Protein AF-A0A6V7JNF6-F1 (afdb_monomer)

Foldseek 3Di:
DWDWDFAQCRKIWIWDQDPDDDPPSDIHTPDIGNPLDNGGFQDWDADVVQQWIWTQTQQWIWIFRNPDPNRDTPDTDPVRRQWDDKDKDWDWDQDPVRDTDIKIKMWTDHPPDIDIWTQDPVRRDTD

Sequence (127 aa):
DNLLIGTREGHLLIYNVPEKSNEYGKLELLRYSKNFSKKRIVQVDVVPALSLLILLTDDIICVHDLNSVNIQQINQLPKTKGATLFALDVQQAESLTGGKNTVVRLCVAVKRKLQLYYWKAKNNQFM

Mean predicted aligned error: 5.01 Å

Nearest PDB structures (foldseek):
  7zty-assembly1_A  TM=8.465E-01  e=2.987E-08  Thermochaetoides thermophila
  4yhc-assembly1_A  TM=5.396E-01  e=4.861E-03  Schizosaccharomyces pombe 972h-
  4yhc-assembly2_B  TM=5.043E-01  e=2.052E-02  Schizosaccharomyces pombe 972h-
  7mq9-assembly1_NW  TM=6.597E-01  e=6.571E-01  Homo sapiens
  1xks-assembly1_A  TM=3.674E-01  e=5.962E-02  Homo sapiens

Secondary structure (DSSP, 8-state):
-EEEEE-TTS-EEEEE--SS--TT---EEEEEETTS-SS-EEEEEEEGGGTEEEEEETTEEEEEETTSTT--EEEEEGGGTTEEEEEEEEEEEE-TTS-EEEEEEEEEEETTEEEEEEEEGGGTEE-

InterPro domains:
  IPR001180 Citron homology (CNH) domain [PF00780] (2-126)
  IPR001180 Citron homology (CNH) domain [PS50219] (1-127)
  IPR032914 Vam6/VPS39/TRAP1 family [PTHR12894] (1-126)

Organism: NCBI:txid1563983

pLDDT: mean 91.48, std 8.22, range [59.66, 98.62]

Radius of gyration: 15.97 Å; Cα contacts (8 Å, |Δi|>4): 271; chains: 1; bounding box: 35×46×41 Å

Solvent-accessible surface area (backbone atoms only — not comparable to full-atom values): 7312 Å² total; per-residue (Å²): 95,74,49,76,45,63,31,70,76,9,27,39,38,33,26,41,43,65,94,68,68,56,104,73,61,74,66,44,81,74,44,77,36,68,82,64,32,97,40,38,35,78,47,76,51,73,41,74,96,74,36,34,35,41,34,33,38,81,32,22,44,37,34,22,34,61,83,42,96,78,47,47,75,73,42,67,45,76,91,37,60,55,29,83,50,71,49,78,48,78,43,83,42,75,41,100,85,73,46,82,41,81,47,41,35,38,40,34,39,33,84,92,46,78,46,76,31,38,60,38,78,96,71,68,41,75,87

Structure (mmCIF, N/CA/C/O backbone):
data_AF-A0A6V7JNF6-F1
#
_entry.id   AF-A0A6V7JNF6-F1
#
loop_
_atom_site.group_PDB
_atom_site.id
_atom_site.type_symbol
_atom_site.label_atom_id
_atom_site.label_alt_id
_atom_site.label_comp_id
_atom_site.label_asym_id
_atom_site.label_entity_id
_atom_site.label_seq_id
_atom_site.pdbx_PDB_ins_code
_atom_site.Cartn_x
_atom_site.Cartn_y
_atom_site.Cartn_z
_atom_site.occupancy
_atom_site.B_iso_or_equiv
_atom_site.auth_seq_id
_atom_site.auth_comp_id
_atom_site.auth_asym_id
_atom_site.auth_atom_id
_atom_site.pdbx_PDB_model_num
ATOM 1 N N . ASP A 1 1 ? 5.580 -2.848 -17.913 1.00 85.06 1 ASP A N 1
ATOM 2 C CA . ASP A 1 1 ? 4.831 -2.697 -16.644 1.00 85.06 1 ASP A CA 1
ATOM 3 C C . ASP A 1 1 ? 5.349 -3.645 -15.583 1.00 85.06 1 ASP A C 1
ATOM 5 O O . ASP A 1 1 ? 6.016 -4.610 -15.926 1.00 85.06 1 ASP A O 1
ATOM 9 N N . ASN A 1 2 ? 5.037 -3.398 -14.309 1.00 90.69 2 ASN A N 1
ATOM 10 C CA . ASN A 1 2 ? 5.372 -4.318 -13.221 1.00 90.69 2 ASN A CA 1
ATOM 11 C C . ASN A 1 2 ? 4.100 -4.888 -12.589 1.00 90.69 2 ASN A C 1
ATOM 13 O O . ASN A 1 2 ? 3.174 -4.146 -12.272 1.00 90.69 2 ASN A O 1
ATOM 17 N N . LEU A 1 3 ? 4.088 -6.197 -12.348 1.00 91.69 3 LEU A N 1
ATOM 18 C CA . LEU A 1 3 ? 3.045 -6.895 -11.605 1.00 91.69 3 LEU A CA 1
ATOM 19 C C . LEU A 1 3 ? 3.511 -7.11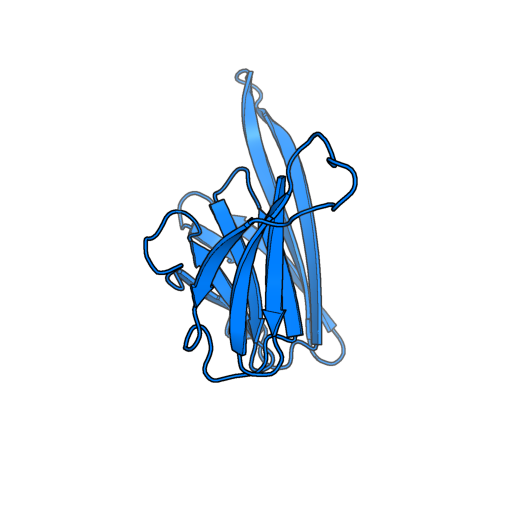1 -10.165 1.00 91.69 3 LEU A C 1
ATOM 21 O O . LEU A 1 3 ? 4.491 -7.817 -9.925 1.00 91.69 3 LEU A O 1
ATOM 25 N N . LEU A 1 4 ? 2.795 -6.524 -9.207 1.00 94.69 4 LEU A N 1
ATOM 26 C CA . LEU A 1 4 ? 3.045 -6.711 -7.781 1.00 94.69 4 LEU A CA 1
ATOM 27 C C . LEU A 1 4 ? 2.043 -7.708 -7.201 1.00 94.69 4 LEU A C 1
ATOM 29 O O . LEU A 1 4 ? 0.837 -7.573 -7.395 1.00 94.69 4 LEU A O 1
ATOM 33 N N . ILE A 1 5 ? 2.541 -8.695 -6.458 1.00 95.06 5 ILE A N 1
ATOM 34 C CA . ILE A 1 5 ? 1.725 -9.755 -5.863 1.00 95.06 5 ILE A CA 1
ATOM 35 C C . ILE A 1 5 ? 2.004 -9.830 -4.367 1.00 95.06 5 ILE A C 1
ATOM 37 O O . ILE A 1 5 ? 3.108 -10.171 -3.942 1.00 95.06 5 ILE A O 1
ATOM 41 N N . GLY A 1 6 ? 0.975 -9.550 -3.571 1.00 95.62 6 GLY A N 1
ATOM 42 C CA . GLY A 1 6 ? 0.948 -9.841 -2.142 1.00 95.62 6 GLY A CA 1
ATOM 43 C C . GLY A 1 6 ? 0.307 -11.202 -1.888 1.00 95.62 6 GLY A C 1
ATOM 44 O O . GLY A 1 6 ? -0.767 -11.496 -2.408 1.00 95.62 6 GLY A O 1
ATOM 45 N N . THR A 1 7 ? 0.959 -12.046 -1.094 1.00 95.69 7 THR A N 1
ATOM 46 C CA . THR A 1 7 ? 0.486 -13.412 -0.820 1.00 95.69 7 THR A CA 1
ATOM 47 C C . THR A 1 7 ? -0.112 -13.556 0.579 1.00 95.69 7 THR A C 1
ATOM 49 O O . THR A 1 7 ? 0.103 -12.730 1.472 1.00 95.69 7 THR A O 1
ATOM 52 N N . ARG A 1 8 ? -0.838 -14.663 0.804 1.00 94.50 8 ARG A N 1
ATOM 53 C CA . ARG A 1 8 ? -1.413 -14.965 2.122 1.00 94.50 8 ARG A CA 1
ATOM 54 C C . ARG A 1 8 ? -0.365 -15.262 3.196 1.00 94.50 8 ARG A C 1
ATOM 56 O O . ARG A 1 8 ? -0.625 -14.987 4.360 1.00 94.50 8 ARG A O 1
ATOM 63 N N . GLU A 1 9 ? 0.800 -15.750 2.789 1.00 94.56 9 GLU A N 1
ATOM 64 C CA . GLU A 1 9 ? 1.956 -15.993 3.661 1.00 94.56 9 GLU A CA 1
ATOM 65 C C . GLU A 1 9 ? 2.697 -14.696 4.035 1.00 94.56 9 GLU A C 1
ATOM 67 O O . GLU A 1 9 ? 3.653 -14.722 4.799 1.00 94.56 9 GLU A O 1
ATOM 72 N N . GLY A 1 10 ? 2.282 -13.545 3.488 1.00 94.06 10 GLY A N 1
ATOM 73 C CA . GLY A 1 10 ? 2.939 -12.261 3.731 1.00 94.06 10 GLY A CA 1
ATOM 74 C C . GLY A 1 10 ? 4.137 -11.987 2.821 1.00 94.06 10 GLY A C 1
ATOM 75 O O . GLY A 1 10 ? 4.849 -11.003 3.017 1.00 94.06 10 GLY A O 1
ATOM 76 N N . HIS A 1 11 ? 4.353 -12.815 1.795 1.00 95.56 11 HIS A N 1
ATOM 77 C CA . HIS A 1 11 ? 5.386 -12.572 0.791 1.00 95.56 11 HIS A CA 1
ATOM 78 C C . HIS A 1 11 ? 4.947 -11.498 -0.208 1.00 95.56 11 HIS A C 1
ATOM 80 O O . HIS A 1 11 ? 3.777 -11.478 -0.605 1.00 95.56 11 HIS A O 1
ATOM 86 N N . LEU A 1 12 ? 5.907 -10.703 -0.683 1.00 95.50 12 LEU A N 1
ATOM 87 C CA . LEU A 1 12 ? 5.734 -9.751 -1.780 1.00 95.50 12 LEU A CA 1
ATOM 88 C C . LEU A 1 12 ? 6.597 -10.172 -2.978 1.00 95.50 12 LEU A C 1
ATOM 90 O O . LEU A 1 12 ? 7.791 -10.440 -2.821 1.00 95.50 12 LEU A O 1
ATOM 94 N N . LEU A 1 13 ? 5.995 -10.231 -4.165 1.00 94.94 13 LEU A N 1
ATOM 95 C CA . LEU A 1 13 ? 6.675 -10.515 -5.427 1.00 94.94 13 LEU A CA 1
ATOM 96 C C . LEU A 1 13 ? 6.470 -9.357 -6.398 1.00 94.94 13 LEU A C 1
ATOM 98 O O . LEU A 1 13 ? 5.387 -8.776 -6.443 1.00 94.94 13 LEU A O 1
ATOM 102 N N . ILE A 1 14 ? 7.496 -9.052 -7.185 1.00 93.88 14 ILE A N 1
ATOM 103 C CA . ILE A 1 14 ? 7.433 -8.074 -8.269 1.00 93.88 14 ILE A CA 1
ATOM 104 C C . ILE A 1 14 ? 7.935 -8.754 -9.533 1.00 93.88 14 ILE A C 1
ATOM 106 O O . ILE A 1 14 ? 9.072 -9.226 -9.566 1.00 93.88 14 ILE A O 1
ATOM 110 N N . TYR A 1 15 ? 7.096 -8.788 -10.558 1.00 93.88 15 TYR A N 1
ATOM 111 C CA . TYR A 1 15 ? 7.429 -9.312 -11.874 1.00 93.88 15 TYR A CA 1
ATOM 112 C C . TYR A 1 15 ? 7.467 -8.185 -12.899 1.00 93.88 15 TYR A C 1
ATOM 114 O O . TYR A 1 15 ? 6.616 -7.300 -12.867 1.00 93.88 15 TYR A O 1
ATOM 122 N N . ASN A 1 16 ? 8.411 -8.249 -13.828 1.00 91.25 16 ASN A N 1
ATOM 123 C CA . ASN A 1 16 ? 8.383 -7.453 -15.044 1.00 91.25 16 ASN A CA 1
ATOM 124 C C . ASN A 1 16 ? 7.402 -8.091 -16.031 1.00 91.25 16 ASN A C 1
ATOM 126 O O . ASN A 1 16 ? 7.466 -9.298 -16.293 1.00 91.25 16 ASN A O 1
ATOM 130 N N . VAL A 1 17 ? 6.518 -7.271 -16.583 1.00 89.44 17 VAL A N 1
ATOM 131 C CA . VAL A 1 17 ? 5.584 -7.639 -17.643 1.00 89.44 17 VAL A CA 1
ATOM 132 C C . VAL A 1 17 ? 6.092 -7.002 -18.942 1.00 89.44 17 VAL A C 1
ATOM 134 O O . VAL A 1 17 ? 5.989 -5.776 -19.093 1.00 89.44 17 VAL A O 1
ATOM 137 N N . PRO A 1 18 ? 6.678 -7.796 -19.860 1.00 84.25 18 PRO A N 1
ATOM 138 C CA . PRO A 1 18 ? 7.205 -7.284 -21.120 1.00 84.25 18 PRO A CA 1
ATOM 139 C C . PRO A 1 18 ? 6.077 -6.816 -22.051 1.00 84.25 18 PRO A C 1
ATOM 141 O O . PRO A 1 18 ? 5.021 -7.440 -22.118 1.00 84.25 18 PRO A O 1
ATOM 144 N N . GLU A 1 19 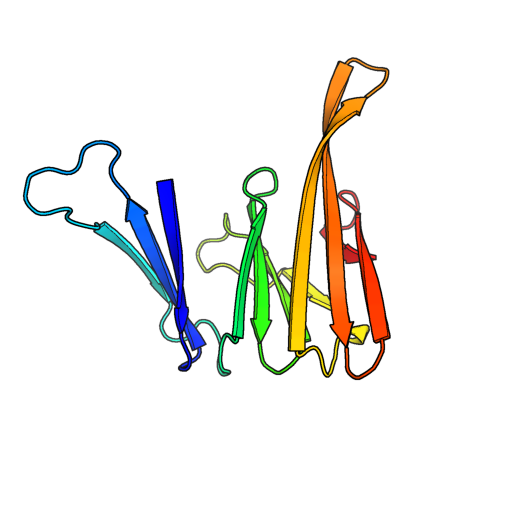? 6.320 -5.741 -22.809 1.00 76.81 19 GLU A N 1
ATOM 145 C CA . GLU A 1 19 ? 5.333 -5.143 -23.732 1.00 76.81 19 GLU A CA 1
ATOM 146 C C . GLU A 1 19 ? 4.953 -6.061 -24.900 1.00 76.81 19 GLU A C 1
ATOM 148 O O . GLU A 1 19 ? 3.847 -5.988 -25.429 1.00 76.81 19 GLU A O 1
ATOM 153 N N . LYS A 1 20 ? 5.878 -6.931 -25.317 1.00 74.44 20 LYS A N 1
ATOM 154 C CA . LYS A 1 20 ? 5.648 -7.923 -26.366 1.00 74.44 20 LYS A CA 1
ATOM 155 C C . LYS A 1 20 ? 5.650 -9.299 -25.727 1.00 74.44 20 LYS A C 1
ATOM 157 O O . LYS A 1 20 ? 6.691 -9.782 -25.279 1.00 74.44 20 LYS A O 1
ATOM 162 N N . SER A 1 21 ? 4.487 -9.939 -25.694 1.00 63.25 21 SER A N 1
ATOM 163 C CA . SER A 1 21 ? 4.409 -11.356 -25.378 1.00 63.25 21 SER A CA 1
ATOM 164 C C . SER A 1 21 ? 5.032 -12.129 -26.537 1.00 63.25 21 SER A C 1
ATOM 166 O O . SER A 1 21 ? 4.404 -12.322 -27.576 1.00 63.25 21 SER A O 1
ATOM 168 N N . ASN A 1 22 ? 6.265 -12.603 -26.373 1.00 61.03 22 ASN A N 1
ATOM 169 C CA . ASN A 1 22 ? 6.701 -13.766 -27.146 1.00 61.03 22 ASN A CA 1
ATOM 170 C C . ASN A 1 22 ? 5.701 -14.910 -26.861 1.00 61.03 22 ASN A C 1
ATOM 172 O O . ASN A 1 22 ? 5.036 -14.868 -25.825 1.00 61.03 22 ASN A O 1
ATOM 176 N N . GLU A 1 23 ? 5.605 -15.933 -27.717 1.00 59.66 23 GLU A N 1
ATOM 177 C CA . GLU A 1 23 ? 4.608 -17.033 -27.640 1.00 59.66 23 GLU A CA 1
ATOM 178 C C . GLU A 1 23 ? 4.494 -17.750 -26.269 1.00 59.66 23 GLU A C 1
ATOM 180 O O . GLU A 1 23 ? 3.568 -18.521 -26.042 1.00 59.66 23 GLU A O 1
ATOM 185 N N . TYR A 1 24 ? 5.391 -17.453 -25.323 1.00 63.00 24 TYR A N 1
ATOM 186 C CA . TYR A 1 24 ? 5.455 -18.007 -23.972 1.00 63.00 24 TYR A CA 1
ATOM 187 C C . TYR A 1 24 ? 5.123 -17.026 -22.833 1.00 63.00 24 TYR A C 1
ATOM 189 O O . TYR A 1 24 ? 5.183 -17.434 -21.676 1.00 63.00 24 TYR A O 1
ATOM 197 N N . GLY A 1 25 ? 4.826 -15.745 -23.106 1.00 66.31 25 GLY A N 1
ATOM 198 C CA . GLY A 1 25 ? 4.383 -14.774 -22.087 1.00 66.31 25 GLY A CA 1
ATOM 199 C C . GLY A 1 25 ? 5.256 -14.727 -20.822 1.00 66.31 25 GLY A C 1
ATOM 200 O O . GLY A 1 25 ? 4.738 -14.604 -19.713 1.00 66.31 25 GLY A O 1
ATOM 201 N N . LYS A 1 26 ? 6.576 -14.917 -20.965 1.00 75.81 26 LYS A N 1
ATOM 202 C CA . LYS A 1 26 ? 7.472 -15.178 -19.832 1.00 75.81 26 LYS A CA 1
ATOM 203 C C . LYS A 1 26 ? 7.600 -13.937 -18.945 1.00 75.81 26 LYS A C 1
ATOM 205 O O . LYS A 1 26 ? 8.235 -12.961 -19.333 1.00 75.81 26 LYS A O 1
ATOM 210 N N . LEU A 1 27 ? 7.030 -14.013 -17.745 1.00 85.38 27 LEU A N 1
ATOM 211 C CA . LEU A 1 27 ? 7.245 -13.034 -16.682 1.00 85.38 27 LEU A CA 1
ATOM 212 C C . LEU A 1 27 ? 8.649 -13.204 -16.094 1.00 85.38 27 LEU A C 1
ATOM 214 O O . LEU A 1 27 ? 9.081 -14.321 -15.800 1.00 85.38 27 LEU A O 1
ATOM 218 N N . GLU A 1 28 ? 9.347 -12.095 -15.885 1.00 89.31 28 GLU A N 1
ATOM 219 C CA . GLU A 1 28 ? 10.644 -12.082 -15.208 1.00 89.31 28 GLU A CA 1
ATOM 220 C C . GLU A 1 28 ? 10.450 -11.654 -13.751 1.00 89.31 28 GLU A C 1
ATOM 222 O O . GLU A 1 28 ? 9.905 -10.587 -13.480 1.00 89.31 28 GLU A O 1
ATOM 227 N N . LEU A 1 29 ? 10.865 -12.490 -12.796 1.00 91.81 29 LEU A N 1
ATOM 228 C CA . LEU A 1 29 ? 10.802 -12.156 -11.372 1.00 91.81 29 LEU A CA 1
ATOM 229 C C . LEU A 1 29 ? 11.908 -11.148 -11.036 1.00 91.81 29 LEU A C 1
ATOM 231 O O . LEU A 1 29 ? 13.078 -11.515 -10.973 1.00 91.81 29 LEU A O 1
ATOM 235 N N . LEU A 1 30 ? 11.529 -9.899 -10.772 1.00 90.94 30 LEU A N 1
ATOM 236 C CA . LEU A 1 30 ? 12.459 -8.826 -10.412 1.00 90.94 30 LEU A CA 1
ATOM 237 C C . LEU A 1 30 ? 12.824 -8.851 -8.930 1.00 90.94 30 LEU A C 1
ATOM 239 O O . LEU A 1 30 ? 13.962 -8.583 -8.549 1.00 90.94 30 LEU A O 1
ATOM 243 N N . ARG A 1 31 ? 11.839 -9.118 -8.066 1.00 90.81 31 ARG A N 1
ATOM 244 C CA . ARG A 1 31 ? 12.035 -9.090 -6.615 1.00 90.81 31 ARG A CA 1
ATOM 245 C C . ARG A 1 31 ? 11.140 -10.102 -5.928 1.00 90.81 31 ARG A C 1
ATOM 247 O O . ARG A 1 31 ? 9.945 -10.167 -6.200 1.00 90.81 31 ARG A O 1
ATOM 254 N N . TYR A 1 32 ? 11.718 -10.836 -4.983 1.00 92.75 32 TYR A N 1
ATOM 255 C CA . TYR A 1 32 ? 10.991 -11.719 -4.083 1.00 92.75 32 TYR A CA 1
ATOM 256 C C . TYR A 1 32 ? 11.379 -11.441 -2.634 1.00 92.75 32 TYR A C 1
ATOM 258 O O . TYR A 1 32 ? 12.495 -11.721 -2.201 1.00 92.75 32 TYR A O 1
ATOM 266 N N . SER A 1 33 ? 10.433 -10.906 -1.872 1.00 91.88 33 SER A N 1
ATOM 267 C CA . SER A 1 33 ? 10.597 -10.601 -0.457 1.00 91.88 33 SER A CA 1
ATOM 268 C C . SER A 1 33 ? 9.780 -11.596 0.366 1.00 91.88 33 SER A C 1
ATOM 270 O O . SER A 1 33 ? 8.608 -11.373 0.669 1.00 91.88 33 SER A O 1
ATOM 272 N N . LYS A 1 34 ? 10.409 -12.725 0.718 1.00 89.25 34 LYS A N 1
ATOM 273 C CA . LYS A 1 34 ? 9.770 -13.819 1.470 1.00 89.25 34 LYS A CA 1
ATOM 274 C C . LYS A 1 34 ? 9.346 -13.410 2.883 1.00 89.25 34 LYS A C 1
ATOM 276 O O . LYS A 1 34 ? 8.284 -13.792 3.330 1.00 89.25 34 LYS A O 1
ATOM 281 N N . ASN A 1 35 ? 10.126 -12.587 3.574 1.00 88.12 35 ASN A N 1
ATOM 282 C CA . ASN A 1 35 ? 9.808 -12.155 4.942 1.00 88.12 35 ASN A CA 1
ATOM 283 C C . ASN A 1 35 ? 9.258 -10.723 4.980 1.00 88.12 35 ASN A C 1
ATOM 285 O O . ASN A 1 35 ? 9.545 -9.981 5.915 1.00 88.12 35 ASN A O 1
ATOM 289 N N . PHE A 1 36 ? 8.540 -10.312 3.930 1.00 90.50 36 PHE A N 1
ATOM 290 C CA . PHE A 1 36 ? 8.093 -8.931 3.773 1.00 90.50 36 PHE A CA 1
ATOM 291 C C . PHE A 1 36 ? 7.097 -8.521 4.867 1.00 90.50 36 PHE A C 1
ATOM 293 O O . PHE A 1 36 ? 7.327 -7.555 5.590 1.00 90.50 36 PHE A O 1
ATOM 300 N N . SER A 1 37 ? 6.022 -9.291 5.032 1.00 90.31 37 SER A N 1
ATOM 301 C CA . SER A 1 37 ? 5.094 -9.173 6.153 1.00 90.31 37 SER A CA 1
ATOM 302 C C . SER A 1 37 ? 5.068 -10.485 6.925 1.00 90.31 37 SER A C 1
ATOM 304 O O . SER A 1 37 ? 5.072 -11.564 6.343 1.00 90.31 37 SER A O 1
ATOM 306 N N . LYS A 1 38 ? 4.989 -10.403 8.256 1.00 91.00 38 LYS A N 1
ATOM 307 C CA . LYS A 1 38 ? 4.726 -11.576 9.111 1.00 91.00 38 LYS A CA 1
ATOM 308 C C . LYS A 1 38 ? 3.259 -12.019 9.059 1.00 91.00 38 LYS A C 1
ATOM 310 O O . LYS A 1 38 ? 2.882 -12.989 9.711 1.00 91.00 38 LYS A O 1
ATOM 315 N N . LYS A 1 39 ? 2.411 -11.237 8.391 1.00 94.38 39 LYS A N 1
ATOM 316 C CA . LYS A 1 39 ? 0.958 -11.367 8.362 1.00 94.38 39 LYS A CA 1
ATOM 317 C C . LYS A 1 39 ? 0.482 -11.410 6.916 1.00 94.38 39 LYS A C 1
ATOM 319 O O . LYS A 1 39 ? 1.166 -10.958 6.000 1.00 94.38 39 LYS A O 1
ATOM 324 N N . ARG A 1 40 ? -0.727 -11.933 6.733 1.00 95.38 40 ARG A N 1
ATOM 325 C CA . ARG A 1 40 ? -1.384 -12.020 5.431 1.00 95.38 40 ARG A CA 1
ATOM 326 C C . ARG A 1 40 ? -1.489 -10.641 4.778 1.00 95.38 40 ARG A C 1
ATOM 328 O O . ARG A 1 40 ? -2.057 -9.732 5.380 1.00 95.38 40 ARG A O 1
ATOM 335 N N . ILE A 1 41 ? -1.049 -10.526 3.525 1.00 97.31 41 ILE A N 1
ATOM 336 C CA . ILE A 1 41 ? -1.370 -9.368 2.687 1.00 97.31 41 ILE A CA 1
ATOM 337 C C . ILE A 1 41 ? -2.767 -9.596 2.097 1.00 97.31 41 ILE A C 1
ATOM 339 O O . ILE A 1 41 ? -3.015 -10.598 1.423 1.00 97.31 41 ILE A O 1
ATO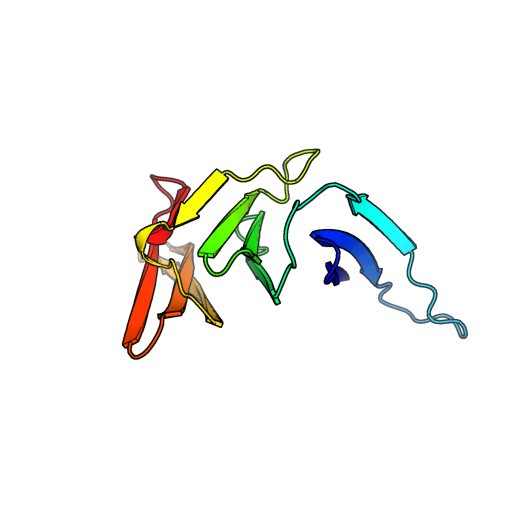M 343 N N . VAL A 1 42 ? -3.704 -8.708 2.421 1.00 97.44 42 VAL A N 1
ATOM 344 C CA . VAL A 1 42 ? -5.117 -8.800 2.016 1.00 97.44 42 VAL A CA 1
ATOM 345 C C . VAL A 1 42 ? -5.357 -8.054 0.712 1.00 97.44 42 VAL A C 1
ATOM 347 O O . VAL A 1 42 ? -6.035 -8.570 -0.170 1.00 97.44 42 VAL A O 1
ATOM 350 N N . GLN A 1 43 ? -4.785 -6.860 0.592 1.00 97.69 43 GLN A N 1
ATOM 351 C CA . GLN A 1 43 ? -4.918 -6.002 -0.577 1.00 97.69 43 GLN A CA 1
ATOM 352 C C . GLN A 1 43 ? -3.612 -5.241 -0.801 1.00 97.69 43 GLN A C 1
ATOM 354 O O . GLN A 1 43 ? -2.924 -4.882 0.160 1.00 97.69 43 GLN A O 1
ATOM 359 N N . VAL A 1 44 ? -3.288 -5.024 -2.074 1.00 97.19 44 VAL A N 1
ATOM 360 C CA . VAL A 1 44 ? -2.106 -4.306 -2.551 1.00 97.19 44 VAL A CA 1
ATOM 361 C C . VAL A 1 44 ? -2.558 -3.246 -3.537 1.00 97.19 44 VAL A C 1
ATOM 363 O O . VAL A 1 44 ? -3.383 -3.542 -4.397 1.00 97.19 44 VAL A O 1
ATOM 366 N N . ASP A 1 45 ? -2.000 -2.047 -3.430 1.00 97.25 45 ASP A N 1
ATOM 367 C CA . ASP A 1 45 ? -2.136 -1.009 -4.447 1.00 97.25 45 ASP A CA 1
ATOM 368 C C . ASP A 1 45 ? -0.879 -0.128 -4.481 1.00 97.25 45 ASP A C 1
ATOM 370 O O . ASP A 1 45 ? -0.107 -0.093 -3.518 1.00 97.25 45 ASP A O 1
ATOM 374 N N . VAL A 1 46 ? -0.649 0.575 -5.586 1.00 96.38 46 VAL A N 1
ATOM 375 C CA . VAL A 1 46 ? 0.544 1.404 -5.790 1.00 96.38 46 VAL A CA 1
ATOM 376 C C . VAL A 1 46 ? 0.183 2.809 -6.242 1.00 96.38 46 VAL A C 1
ATOM 378 O O . VAL A 1 46 ? -0.755 3.024 -7.001 1.00 96.38 46 VAL A O 1
ATOM 381 N N . VAL A 1 47 ? 0.997 3.779 -5.831 1.00 95.69 47 VAL A N 1
ATOM 382 C CA . VAL A 1 47 ? 0.985 5.134 -6.389 1.00 95.69 47 VAL A CA 1
ATOM 383 C C . VAL A 1 47 ? 2.333 5.374 -7.068 1.00 95.69 47 VAL A C 1
ATOM 385 O O . VAL A 1 47 ? 3.262 5.868 -6.419 1.00 95.69 47 VAL A O 1
ATOM 388 N N . PRO A 1 48 ? 2.477 5.034 -8.365 1.00 92.81 48 PRO A N 1
ATOM 389 C CA . PRO A 1 48 ? 3.767 5.080 -9.057 1.00 92.81 48 PRO A CA 1
ATOM 390 C C . PRO A 1 48 ? 4.411 6.467 -9.044 1.00 92.81 48 PRO A C 1
ATOM 392 O O . PRO A 1 48 ? 5.603 6.587 -8.777 1.00 92.81 48 PRO A O 1
ATOM 395 N N . ALA A 1 49 ? 3.611 7.524 -9.229 1.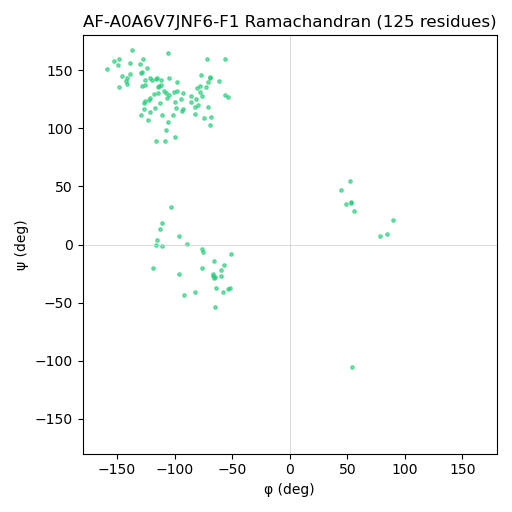00 91.94 49 ALA A N 1
ATOM 396 C CA . ALA A 1 49 ? 4.083 8.911 -9.247 1.00 91.94 49 ALA A CA 1
ATOM 397 C C . ALA A 1 49 ? 4.777 9.352 -7.944 1.00 91.94 49 ALA A C 1
ATOM 399 O O . ALA A 1 49 ? 5.561 10.295 -7.957 1.00 91.94 49 ALA A O 1
ATOM 400 N N . LEU A 1 50 ? 4.497 8.670 -6.829 1.00 93.31 50 LEU A N 1
ATOM 401 C CA . LEU A 1 50 ? 5.103 8.930 -5.521 1.00 93.31 50 LEU A CA 1
ATOM 402 C C . LEU A 1 50 ? 5.950 7.753 -5.021 1.00 93.31 50 LEU A C 1
ATOM 404 O O . LEU A 1 50 ? 6.445 7.799 -3.900 1.00 93.31 50 LEU A O 1
ATOM 408 N N . SER A 1 51 ? 6.099 6.697 -5.829 1.00 94.00 51 SER A N 1
ATOM 409 C CA . SER A 1 51 ? 6.775 5.452 -5.446 1.00 94.00 51 SER A CA 1
ATOM 410 C C . SER A 1 51 ? 6.228 4.836 -4.149 1.00 94.00 51 SER A C 1
ATOM 412 O O . SER A 1 51 ?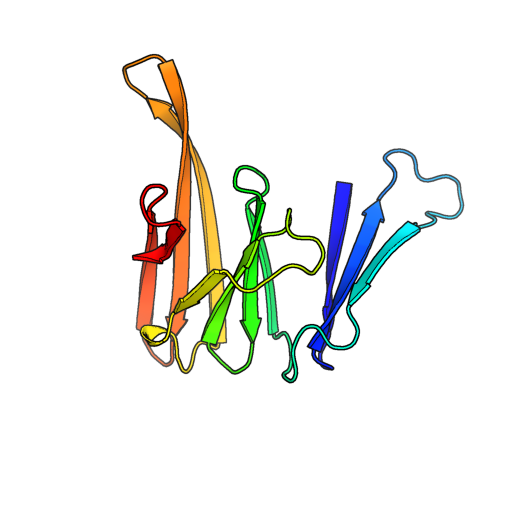 6.974 4.265 -3.358 1.00 94.00 51 SER A O 1
ATOM 414 N N . LEU A 1 52 ? 4.915 4.940 -3.918 1.00 95.94 52 LEU A N 1
ATOM 415 C CA . LEU A 1 52 ? 4.277 4.390 -2.720 1.00 95.94 52 LEU A CA 1
ATOM 416 C C . LEU A 1 52 ? 3.655 3.026 -3.001 1.00 95.94 52 LEU A C 1
ATOM 418 O O . LEU A 1 52 ? 2.996 2.833 -4.023 1.00 95.94 52 LEU A O 1
ATOM 422 N N . LEU A 1 53 ? 3.800 2.119 -2.042 1.00 96.62 53 LEU A N 1
ATOM 423 C CA . LEU A 1 53 ? 3.079 0.854 -1.962 1.00 96.62 53 LEU A CA 1
ATOM 424 C C . LEU A 1 53 ? 2.145 0.892 -0.753 1.00 96.62 53 LEU A C 1
ATOM 426 O O . LEU A 1 53 ? 2.595 1.088 0.378 1.00 96.62 53 LEU A O 1
ATOM 430 N N . ILE A 1 54 ? 0.851 0.701 -0.992 1.00 97.75 54 ILE A N 1
ATOM 431 C CA . ILE A 1 54 ? -0.190 0.689 0.035 1.00 97.75 54 ILE A CA 1
ATOM 432 C C . ILE A 1 54 ? -0.642 -0.748 0.245 1.00 97.75 54 ILE A C 1
ATOM 434 O O . ILE A 1 54 ? -1.024 -1.439 -0.701 1.00 97.75 54 ILE A O 1
ATOM 438 N N . LEU A 1 55 ? -0.597 -1.201 1.493 1.00 97.50 55 LEU A N 1
ATOM 439 C CA . LEU A 1 55 ? -0.947 -2.564 1.863 1.00 97.50 55 LEU A CA 1
ATOM 440 C C . LEU A 1 55 ? -1.998 -2.574 2.955 1.00 97.50 55 LEU A C 1
ATOM 442 O O . LEU A 1 55 ? -1.916 -1.815 3.919 1.00 97.50 55 LEU A O 1
ATOM 446 N N . LEU A 1 56 ? -2.927 -3.516 2.839 1.00 98.19 56 LEU A N 1
ATOM 447 C CA . LEU A 1 56 ? -3.764 -3.946 3.949 1.00 98.19 56 LEU A CA 1
ATOM 448 C C . LEU A 1 56 ? -3.206 -5.261 4.491 1.00 98.19 56 LEU A C 1
ATOM 450 O O . LEU A 1 56 ? -3.253 -6.292 3.816 1.00 98.19 56 LEU A O 1
ATOM 454 N N . THR A 1 57 ? -2.669 -5.222 5.705 1.00 96.75 57 THR A N 1
ATOM 455 C CA . THR A 1 57 ? -2.106 -6.381 6.408 1.00 96.75 57 THR A CA 1
ATOM 456 C C . THR A 1 57 ? -2.447 -6.261 7.886 1.00 96.75 57 THR A C 1
ATOM 458 O O . THR A 1 57 ? -2.412 -5.161 8.417 1.00 96.75 57 THR A O 1
ATOM 461 N N . ASP A 1 58 ? -2.781 -7.365 8.561 1.00 95.62 58 ASP A N 1
ATOM 462 C CA . ASP A 1 58 ? -3.176 -7.351 9.990 1.00 95.62 58 ASP A CA 1
ATOM 463 C C . ASP A 1 58 ? -4.328 -6.365 10.307 1.00 95.62 58 ASP A C 1
ATOM 465 O O . ASP A 1 58 ? -4.340 -5.693 11.338 1.00 95.62 58 ASP A O 1
ATOM 469 N N . ASP A 1 59 ? -5.280 -6.243 9.375 1.00 96.81 59 ASP A N 1
ATOM 470 C CA . ASP A 1 59 ? -6.434 -5.335 9.436 1.00 96.81 59 ASP A CA 1
ATOM 471 C C . ASP A 1 59 ? -6.066 -3.851 9.629 1.00 96.81 59 ASP A C 1
ATOM 473 O O . ASP A 1 59 ? -6.824 -3.077 10.223 1.00 96.81 59 ASP A O 1
ATOM 477 N N . ILE A 1 60 ? -4.891 -3.435 9.156 1.00 97.75 60 ILE A N 1
ATOM 478 C CA . ILE A 1 60 ? -4.399 -2.058 9.231 1.00 97.75 60 ILE A CA 1
ATOM 479 C C . ILE A 1 60 ? -3.720 -1.652 7.919 1.00 97.75 60 ILE A C 1
ATOM 481 O O . ILE A 1 60 ? -3.117 -2.477 7.230 1.00 97.75 60 ILE A O 1
ATOM 485 N N . ILE A 1 61 ? -3.831 -0.371 7.560 1.00 98.25 61 ILE A N 1
ATOM 486 C CA . ILE A 1 61 ? -3.154 0.175 6.382 1.00 98.25 61 ILE A CA 1
ATOM 487 C C . ILE A 1 61 ? -1.696 0.497 6.710 1.00 98.25 61 ILE A C 1
ATOM 489 O O . ILE A 1 61 ? -1.409 1.276 7.626 1.00 98.25 61 ILE A O 1
ATOM 493 N N . CYS A 1 62 ? -0.792 -0.062 5.910 1.00 97.25 62 CYS A N 1
ATOM 494 C CA . CYS A 1 62 ? 0.639 0.211 5.917 1.00 97.25 62 CYS A CA 1
ATOM 495 C C . CYS A 1 62 ? 1.058 0.869 4.598 1.00 97.25 62 CYS A C 1
ATOM 497 O O . CYS A 1 62 ? 0.558 0.526 3.527 1.00 97.25 62 CYS A O 1
ATOM 499 N N . VAL A 1 63 ? 1.994 1.810 4.684 1.00 97.19 63 VAL A N 1
ATOM 500 C CA . VAL A 1 63 ? 2.558 2.542 3.548 1.00 97.19 63 VAL A CA 1
ATOM 501 C C . VAL A 1 63 ? 4.045 2.246 3.483 1.00 97.19 63 VAL A C 1
ATOM 503 O O . VAL A 1 63 ? 4.755 2.399 4.480 1.00 97.19 63 VAL A O 1
ATOM 506 N N . HIS A 1 64 ? 4.518 1.854 2.309 1.00 96.00 64 HIS A N 1
ATOM 507 C CA . HIS A 1 64 ? 5.911 1.526 2.053 1.00 96.00 64 HIS A CA 1
ATOM 508 C C . HIS A 1 64 ? 6.473 2.360 0.903 1.00 96.00 64 HIS A C 1
ATOM 510 O O . HIS A 1 64 ? 5.737 2.752 -0.003 1.00 96.00 64 HIS A O 1
ATOM 516 N N . ASP A 1 65 ? 7.781 2.595 0.934 1.00 94.25 65 ASP A N 1
ATOM 517 C CA . ASP A 1 65 ? 8.518 3.245 -0.151 1.00 94.25 65 ASP A CA 1
ATOM 518 C C . ASP A 1 65 ? 9.104 2.194 -1.104 1.00 94.25 65 ASP A C 1
ATOM 520 O O . ASP A 1 65 ? 9.990 1.422 -0.722 1.00 94.25 65 ASP A O 1
ATOM 524 N N . LEU A 1 66 ? 8.628 2.179 -2.351 1.00 92.75 66 LEU A N 1
ATOM 525 C CA . LEU A 1 66 ? 9.074 1.262 -3.403 1.00 92.75 66 LEU A CA 1
ATOM 526 C C . LEU A 1 66 ? 10.525 1.497 -3.843 1.00 92.75 66 LEU A C 1
ATOM 528 O O . LEU A 1 66 ? 11.161 0.551 -4.310 1.00 92.75 66 LEU A O 1
ATOM 532 N N . ASN A 1 67 ? 11.061 2.711 -3.679 1.00 90.94 67 ASN A N 1
ATOM 533 C CA . ASN A 1 67 ? 12.437 3.028 -4.075 1.00 90.94 67 ASN A CA 1
ATOM 534 C C . ASN A 1 67 ? 13.467 2.483 -3.087 1.00 90.94 67 ASN A C 1
ATOM 536 O O . ASN A 1 67 ? 14.635 2.294 -3.432 1.00 90.94 67 ASN A O 1
ATOM 540 N N . SER A 1 68 ? 13.049 2.197 -1.855 1.00 88.00 68 SER A N 1
ATOM 541 C CA . SER A 1 68 ? 13.939 1.612 -0.864 1.00 88.00 68 SER A CA 1
ATOM 542 C C . SER A 1 68 ? 14.313 0.164 -1.229 1.00 88.00 68 SER A C 1
ATOM 544 O O . SER A 1 68 ? 13.498 -0.629 -1.718 1.00 88.00 68 SER A O 1
ATOM 546 N N . VAL A 1 69 ? 15.567 -0.214 -0.952 1.00 82.94 69 VAL A N 1
ATOM 547 C CA . VAL A 1 69 ? 16.137 -1.537 -1.295 1.00 82.94 69 VAL A CA 1
ATOM 548 C C . VAL A 1 69 ? 15.258 -2.691 -0.795 1.00 82.94 69 VAL A C 1
ATOM 550 O O . VAL A 1 69 ? 15.070 -3.677 -1.502 1.00 82.94 69 VAL A O 1
ATOM 553 N N . ASN A 1 70 ? 14.659 -2.531 0.387 1.00 86.38 70 ASN A N 1
ATOM 554 C CA . ASN A 1 70 ? 13.842 -3.551 1.047 1.00 86.38 70 ASN A CA 1
ATOM 555 C C . ASN A 1 70 ? 12.349 -3.195 1.143 1.00 86.38 70 ASN A C 1
ATOM 557 O O . ASN A 1 70 ? 11.636 -3.847 1.900 1.00 86.38 70 ASN A O 1
ATOM 561 N N . ILE A 1 71 ? 11.870 -2.182 0.409 1.00 91.56 71 ILE A N 1
ATOM 562 C CA . ILE A 1 71 ? 10.466 -1.723 0.451 1.00 91.56 71 ILE A CA 1
ATOM 563 C C . ILE A 1 71 ? 10.034 -1.446 1.905 1.00 91.56 71 ILE A C 1
ATOM 565 O O . ILE A 1 71 ? 9.101 -2.031 2.462 1.00 91.56 71 ILE A O 1
ATOM 569 N N . GLN A 1 72 ? 10.807 -0.592 2.571 1.00 91.56 72 GLN A N 1
ATOM 570 C CA . GLN A 1 72 ? 10.633 -0.249 3.973 1.00 91.56 72 GLN A CA 1
ATOM 571 C C . GLN A 1 72 ? 9.274 0.401 4.218 1.00 91.56 72 GLN A C 1
ATOM 573 O O . GLN A 1 72 ? 8.799 1.220 3.430 1.00 91.56 72 GLN A O 1
ATOM 578 N N . GLN A 1 73 ? 8.666 0.039 5.347 1.00 94.12 73 GLN A N 1
ATOM 579 C CA . GLN A 1 73 ? 7.456 0.688 5.826 1.00 94.12 73 GLN A CA 1
ATOM 580 C C . GLN A 1 73 ? 7.810 2.099 6.303 1.00 94.12 73 GLN A C 1
ATOM 582 O O . GLN A 1 73 ? 8.584 2.256 7.245 1.00 94.12 73 GLN A O 1
ATOM 587 N N . ILE A 1 74 ? 7.226 3.112 5.670 1.00 94.75 74 ILE A N 1
ATOM 588 C CA . ILE A 1 74 ? 7.421 4.523 6.029 1.00 94.75 74 ILE A CA 1
ATOM 589 C C . ILE A 1 74 ? 6.306 5.043 6.935 1.00 94.75 74 ILE A C 1
ATOM 591 O O . ILE A 1 74 ? 6.505 5.994 7.686 1.00 94.75 74 ILE A O 1
ATOM 595 N N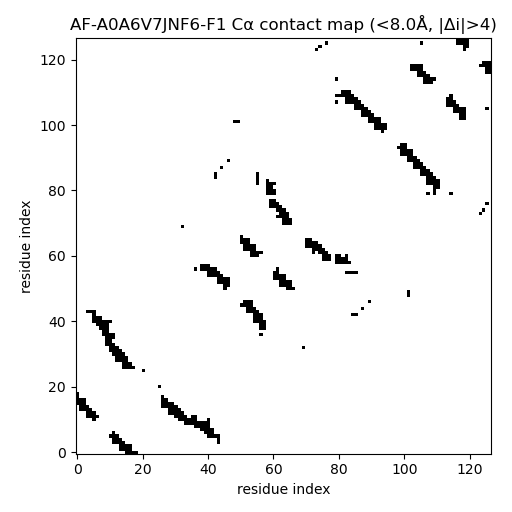 . ASN A 1 75 ? 5.122 4.429 6.871 1.00 93.38 75 ASN A N 1
ATOM 596 C CA . ASN A 1 75 ? 3.985 4.822 7.687 1.00 93.38 75 ASN A CA 1
ATOM 597 C C . ASN A 1 75 ? 3.047 3.640 7.941 1.00 93.38 75 ASN A C 1
ATOM 599 O O . ASN A 1 75 ? 2.995 2.677 7.180 1.00 93.38 75 ASN A O 1
ATOM 603 N N . GLN A 1 76 ? 2.267 3.746 9.003 1.00 95.12 76 GLN A N 1
ATOM 604 C CA . GLN A 1 76 ? 1.158 2.866 9.317 1.00 95.12 76 GLN A CA 1
ATOM 605 C C . GLN A 1 76 ? 0.048 3.731 9.901 1.00 95.12 76 GLN A C 1
ATOM 607 O O . GLN A 1 76 ? 0.337 4.610 10.704 1.00 95.12 76 GLN A O 1
ATOM 612 N N . LEU A 1 77 ? -1.210 3.491 9.528 1.00 97.25 77 LEU A N 1
ATOM 613 C CA . LEU A 1 77 ? -2.348 4.304 9.963 1.00 97.25 77 LEU A CA 1
ATOM 614 C C . LEU A 1 77 ? -3.072 3.607 11.130 1.00 97.25 77 LEU A C 1
ATOM 616 O O . LEU A 1 77 ? -4.012 2.847 10.886 1.00 97.25 77 LEU A O 1
ATOM 620 N N . PRO A 1 78 ? -2.753 3.870 12.417 1.00 96.56 78 PRO A N 1
ATOM 621 C CA . PRO A 1 78 ? -3.290 3.096 13.545 1.00 96.56 78 PRO A CA 1
ATOM 622 C C . PRO A 1 78 ? -4.804 3.240 13.696 1.00 96.56 78 PRO A C 1
ATOM 624 O O . PRO A 1 78 ? -5.493 2.326 14.145 1.00 96.56 78 PRO A O 1
ATOM 627 N N . LYS A 1 79 ? -5.342 4.381 13.249 1.00 96.75 79 LYS A N 1
ATOM 628 C CA . LYS A 1 79 ? -6.781 4.673 13.234 1.00 96.75 79 LYS A CA 1
ATOM 629 C C . LYS A 1 79 ? -7.578 3.782 12.275 1.00 96.75 79 LYS A C 1
ATOM 631 O O . LYS A 1 79 ? -8.801 3.741 12.409 1.00 96.75 79 LYS A O 1
ATOM 636 N N . THR A 1 80 ? -6.902 3.076 11.365 1.00 98.00 80 THR A N 1
ATOM 637 C CA . THR A 1 80 ? -7.522 2.139 10.420 1.00 98.00 80 THR A CA 1
ATOM 638 C C . THR A 1 80 ? -7.639 0.717 10.965 1.00 98.00 80 THR A C 1
ATOM 640 O O . THR A 1 80 ? -8.177 -0.136 10.276 1.00 98.00 80 THR A O 1
ATOM 643 N N . LYS A 1 81 ? -7.194 0.439 12.202 1.00 97.38 81 LYS A N 1
ATOM 644 C CA . LYS A 1 81 ? -7.265 -0.909 12.789 1.00 97.38 81 LYS A CA 1
ATOM 645 C C . LYS A 1 81 ? -8.686 -1.496 12.735 1.00 97.38 81 LYS A C 1
ATOM 647 O O . LYS A 1 81 ? -9.640 -0.903 13.251 1.00 97.38 81 LYS A O 1
ATOM 652 N N . GLY A 1 82 ? -8.801 -2.699 12.176 1.00 97.31 82 GLY A N 1
ATOM 653 C CA . GLY A 1 82 ? -10.071 -3.330 11.807 1.00 97.31 82 GLY A CA 1
ATOM 654 C C . GLY A 1 82 ? -10.521 -2.990 10.381 1.00 97.31 82 GLY A C 1
ATOM 655 O O . GLY A 1 82 ? -11.723 -3.046 10.104 1.00 97.31 82 GLY A O 1
ATOM 656 N N . ALA A 1 83 ? -9.589 -2.573 9.521 1.00 98.31 83 ALA A N 1
ATOM 657 C CA . ALA A 1 83 ? -9.819 -2.346 8.104 1.00 98.31 83 ALA A CA 1
ATOM 658 C C . ALA A 1 83 ? -10.011 -3.674 7.372 1.00 98.31 83 ALA A C 1
ATOM 660 O O . ALA A 1 83 ? -9.302 -4.642 7.631 1.00 98.31 83 ALA A O 1
ATOM 661 N N . THR A 1 84 ? -10.949 -3.700 6.431 1.00 97.94 84 THR A N 1
ATOM 662 C CA . THR A 1 84 ? -11.243 -4.889 5.614 1.00 97.94 84 THR A CA 1
ATOM 663 C C . THR A 1 84 ? -11.023 -4.660 4.124 1.00 97.94 84 THR A C 1
ATOM 665 O O . THR A 1 84 ? -10.862 -5.623 3.379 1.00 97.94 84 THR A O 1
ATOM 668 N N . LEU A 1 85 ? -11.009 -3.399 3.692 1.00 98.19 85 LEU A N 1
ATOM 669 C CA . LEU A 1 85 ? -10.854 -2.991 2.301 1.00 98.19 85 LEU A CA 1
ATOM 670 C C . LEU A 1 85 ? -10.357 -1.545 2.252 1.00 98.19 85 LEU A C 1
ATOM 672 O O . LEU A 1 85 ? -10.686 -0.743 3.132 1.00 98.19 85 LEU A O 1
ATOM 676 N N . PHE A 1 86 ? -9.626 -1.189 1.202 1.00 98.56 86 PHE A N 1
ATOM 677 C CA . PHE A 1 86 ? -9.380 0.207 0.862 1.00 98.56 86 PHE A CA 1
ATOM 678 C C . PHE A 1 86 ? -9.513 0.469 -0.6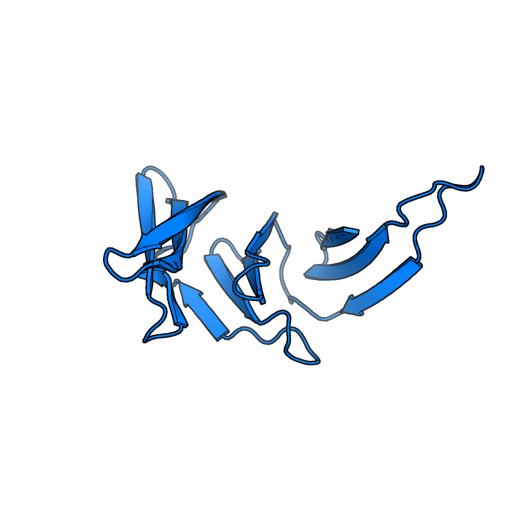41 1.00 98.56 86 PHE A C 1
ATOM 680 O O . PHE A 1 86 ? -9.574 -0.458 -1.443 1.00 98.56 86 PHE A O 1
ATOM 687 N N . ALA A 1 87 ? -9.571 1.739 -1.023 1.00 98.44 87 ALA A N 1
ATOM 688 C CA . ALA A 1 87 ? -9.503 2.185 -2.408 1.00 98.44 87 ALA A CA 1
ATOM 689 C C . ALA A 1 87 ? -8.685 3.476 -2.499 1.00 98.44 87 ALA A C 1
ATOM 691 O O . ALA A 1 87 ? -8.768 4.327 -1.605 1.00 98.44 87 ALA A O 1
ATOM 692 N N . LEU A 1 88 ? -7.913 3.618 -3.575 1.00 98.06 88 LEU A N 1
ATOM 693 C CA . LEU A 1 88 ? -7.163 4.827 -3.894 1.00 98.06 88 LEU A CA 1
ATOM 694 C C . LEU A 1 88 ? -7.839 5.603 -5.024 1.00 98.06 88 LEU A C 1
ATOM 696 O O . LEU A 1 88 ? -8.357 5.029 -5.975 1.00 98.06 88 LEU A O 1
ATOM 700 N N . ASP A 1 89 ? -7.782 6.924 -4.920 1.00 97.31 89 ASP A N 1
ATOM 701 C CA . ASP A 1 89 ? -8.064 7.860 -6.004 1.00 97.31 89 ASP A CA 1
ATOM 702 C C . ASP A 1 89 ? -6.808 8.714 -6.208 1.00 97.31 89 ASP A C 1
ATOM 704 O O . ASP A 1 89 ? -6.389 9.449 -5.309 1.00 97.31 89 ASP A O 1
ATOM 708 N N . VAL A 1 90 ? -6.164 8.558 -7.367 1.00 95.62 90 VAL A N 1
ATOM 709 C CA . VAL A 1 90 ? -4.911 9.232 -7.727 1.00 95.62 90 VAL A CA 1
ATOM 710 C C . VAL A 1 90 ? -5.174 10.120 -8.933 1.00 95.62 90 VAL A C 1
ATOM 712 O O . VAL A 1 90 ? -5.507 9.635 -10.010 1.00 95.62 90 VAL A O 1
ATOM 715 N N . GLN A 1 91 ? -4.996 11.425 -8.759 1.00 94.31 91 GLN A N 1
ATOM 716 C CA . GLN A 1 91 ? -5.261 12.423 -9.791 1.00 94.31 91 GLN A CA 1
ATOM 717 C C . GLN A 1 91 ? -4.028 13.291 -10.009 1.00 94.31 91 GLN A C 1
ATOM 719 O O . GLN A 1 91 ? -3.386 13.730 -9.052 1.00 94.31 91 GLN A O 1
ATOM 724 N N . GLN A 1 92 ? -3.708 13.574 -11.270 1.00 89.88 92 GLN A N 1
ATOM 725 C CA . GLN A 1 92 ? -2.764 14.637 -11.597 1.00 89.88 92 GLN A CA 1
ATOM 726 C C . GLN A 1 92 ? -3.529 15.956 -11.673 1.00 89.88 92 GLN A C 1
ATOM 728 O O . GLN A 1 92 ? -4.487 16.080 -12.430 1.00 89.88 92 GLN A O 1
ATOM 733 N N . ALA A 1 93 ? -3.113 16.926 -10.868 1.00 83.56 93 ALA A N 1
ATOM 734 C CA . ALA A 1 93 ? -3.650 18.274 -10.857 1.00 83.56 93 ALA A CA 1
ATOM 735 C C . ALA A 1 93 ? -2.571 19.250 -11.326 1.00 83.56 93 ALA A C 1
ATOM 737 O O . ALA A 1 93 ? -1.423 19.175 -10.887 1.00 83.56 93 ALA A O 1
ATOM 738 N N . GLU A 1 94 ? -2.943 20.187 -12.187 1.00 81.62 94 GLU A N 1
ATOM 739 C CA . GLU A 1 94 ? -2.080 21.310 -12.539 1.00 81.62 94 GLU A CA 1
ATOM 740 C C . GLU A 1 94 ? -2.269 22.421 -11.507 1.00 81.62 94 GLU A C 1
ATOM 742 O O . GLU A 1 94 ? -3.389 22.813 -11.172 1.00 81.62 94 GLU A O 1
ATOM 747 N N . SER A 1 95 ? -1.166 22.903 -10.941 1.00 76.94 95 SER A N 1
ATOM 748 C CA . SER A 1 95 ? -1.188 24.073 -10.078 1.00 76.94 95 SER A CA 1
ATOM 749 C C . SER A 1 95 ? -1.426 25.330 -10.911 1.00 76.94 95 SER A C 1
ATOM 751 O O . SER A 1 95 ? -1.110 25.391 -12.097 1.00 76.94 95 SER A O 1
ATOM 753 N N . LEU A 1 96 ? -1.879 26.393 -10.246 1.00 75.50 96 LEU A N 1
ATOM 754 C CA . LEU A 1 96 ? -2.004 27.728 -10.843 1.00 75.50 96 LEU A CA 1
ATOM 755 C C . LEU A 1 96 ? -0.672 28.268 -11.403 1.00 75.50 96 LEU A C 1
ATOM 757 O O . LEU A 1 96 ? -0.670 29.194 -12.203 1.00 75.50 96 LEU A O 1
ATOM 761 N N . THR A 1 97 ? 0.459 27.690 -10.986 1.00 80.94 97 THR A N 1
ATOM 762 C CA . THR A 1 97 ? 1.810 28.025 -11.456 1.00 80.94 97 THR A CA 1
ATOM 763 C C . THR A 1 97 ? 2.312 27.098 -12.573 1.00 80.94 97 THR A C 1
ATOM 765 O O . THR A 1 97 ? 3.488 27.162 -12.919 1.00 80.94 97 THR A O 1
ATOM 768 N N . GLY A 1 98 ? 1.464 26.209 -13.106 1.00 76.06 98 GLY A N 1
ATOM 769 C CA . GLY A 1 98 ? 1.816 25.244 -14.157 1.00 76.06 98 GLY A CA 1
ATOM 770 C C . GLY A 1 98 ? 2.586 24.007 -13.672 1.00 76.06 98 GLY A C 1
ATOM 771 O O . GLY A 1 98 ? 3.058 23.211 -14.481 1.00 76.06 98 GLY A O 1
ATOM 772 N N . GLY A 1 99 ? 2.734 23.822 -12.358 1.00 77.81 99 GLY A N 1
ATOM 773 C CA . GLY A 1 99 ? 3.369 22.640 -11.777 1.00 77.81 99 GLY A CA 1
ATOM 774 C C . GLY A 1 99 ? 2.404 21.456 -11.718 1.00 77.81 99 GLY A C 1
ATOM 775 O O . GLY A 1 99 ? 1.2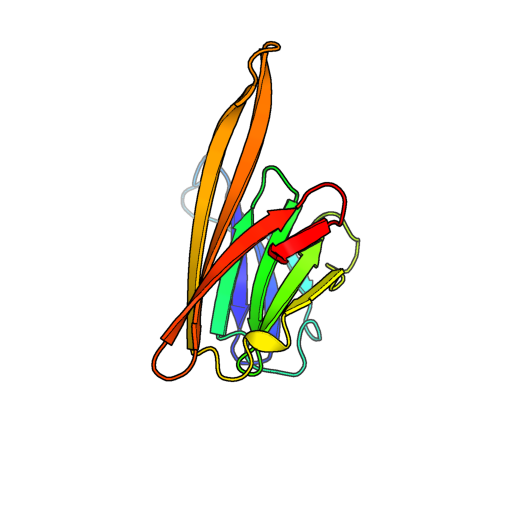68 21.603 -11.275 1.00 77.81 99 GLY A O 1
ATOM 776 N N . LYS A 1 100 ? 2.848 20.260 -12.117 1.00 81.00 100 LYS A N 1
ATOM 777 C CA . LYS A 1 100 ? 2.057 19.032 -11.948 1.00 81.00 100 LYS A CA 1
ATOM 778 C C . LYS A 1 100 ? 2.173 18.527 -10.513 1.00 81.00 100 LYS A C 1
ATOM 780 O O . LYS A 1 100 ? 3.262 18.187 -10.061 1.00 81.00 100 LYS A O 1
ATOM 785 N N . ASN A 1 101 ? 1.045 18.433 -9.822 1.00 87.06 101 ASN A N 1
ATOM 786 C CA . ASN A 1 101 ? 0.933 17.857 -8.489 1.00 87.06 101 ASN A CA 1
ATOM 787 C C . ASN A 1 101 ? 0.132 16.557 -8.542 1.00 87.06 101 ASN A C 1
ATOM 789 O O . ASN A 1 101 ? -0.907 16.478 -9.190 1.00 87.06 101 ASN A O 1
ATOM 793 N N . THR A 1 102 ? 0.589 15.537 -7.818 1.00 91.31 102 THR A N 1
ATOM 794 C CA . THR A 1 102 ? -0.179 14.299 -7.643 1.00 91.31 102 THR A CA 1
ATOM 795 C C . THR A 1 102 ? -1.017 14.411 -6.375 1.00 91.31 102 THR A C 1
ATOM 797 O O . THR A 1 102 ? -0.476 14.515 -5.274 1.00 91.31 102 THR A O 1
ATOM 800 N N . VAL A 1 103 ? -2.338 14.389 -6.527 1.00 93.56 103 VAL A N 1
ATOM 801 C CA . VAL A 1 103 ? -3.297 14.317 -5.424 1.00 93.56 103 VAL A CA 1
ATOM 802 C C . VAL A 1 103 ? -3.658 12.855 -5.212 1.00 93.56 103 VAL A C 1
ATOM 804 O O . VAL A 1 103 ? -4.094 12.184 -6.142 1.00 93.56 103 VAL A O 1
ATOM 807 N N . VAL A 1 104 ? -3.484 12.363 -3.987 1.00 96.31 104 VAL A N 1
ATOM 808 C CA . VAL A 1 104 ? -3.839 10.990 -3.614 1.00 96.31 104 VAL A CA 1
ATOM 809 C C . VAL A 1 104 ? -4.846 11.040 -2.482 1.00 96.31 104 VAL A C 1
ATOM 811 O O . VAL A 1 104 ? -4.589 11.656 -1.442 1.00 96.31 104 VAL A O 1
ATOM 814 N N . ARG A 1 105 ? -5.975 10.370 -2.674 1.00 97.44 105 ARG A N 1
ATOM 815 C CA . ARG A 1 105 ? -7.004 10.153 -1.662 1.00 97.44 105 ARG A CA 1
ATOM 816 C C . ARG A 1 105 ? -7.108 8.660 -1.392 1.00 97.44 105 ARG A C 1
ATOM 818 O O . ARG A 1 105 ? -6.981 7.846 -2.300 1.00 97.44 105 ARG A O 1
ATOM 825 N N . LEU A 1 106 ? -7.322 8.312 -0.134 1.00 98.44 106 LEU A N 1
ATOM 826 C CA . LEU A 1 106 ? -7.443 6.939 0.330 1.00 98.44 106 LEU A CA 1
ATOM 827 C C . LEU A 1 106 ? -8.758 6.807 1.094 1.00 98.44 106 LEU A C 1
ATOM 829 O O . LEU A 1 106 ? -8.990 7.517 2.070 1.00 98.44 106 LEU A O 1
ATOM 833 N N . CYS A 1 107 ? -9.608 5.884 0.663 1.00 98.56 107 CYS A N 1
ATOM 834 C CA . CYS A 1 107 ? -10.805 5.483 1.387 1.00 98.56 107 CYS A CA 1
ATOM 835 C C . CYS A 1 107 ? -10.556 4.123 2.034 1.00 98.56 107 CYS A C 1
ATOM 837 O O . CYS A 1 107 ? -10.132 3.193 1.356 1.00 98.56 107 CYS A O 1
ATOM 839 N N . VAL A 1 108 ? -10.824 3.995 3.331 1.00 98.62 108 VAL A N 1
ATOM 840 C CA . VAL A 1 108 ? -10.635 2.750 4.084 1.00 98.62 108 VAL A CA 1
ATOM 841 C C . VAL A 1 108 ? -11.954 2.338 4.720 1.00 98.62 108 VAL A C 1
ATOM 843 O O . VAL A 1 108 ? -12.548 3.096 5.491 1.00 98.62 108 VAL A O 1
ATOM 846 N N . ALA A 1 109 ? -12.404 1.122 4.431 1.00 98.56 109 ALA A N 1
ATOM 847 C CA . ALA A 1 109 ? -13.543 0.517 5.102 1.00 98.56 109 ALA A CA 1
ATOM 848 C C . ALA A 1 109 ? -13.088 -0.085 6.434 1.00 98.56 109 ALA A C 1
ATOM 850 O O . ALA A 1 109 ? -12.338 -1.060 6.461 1.00 98.56 109 ALA A O 1
ATOM 851 N N . VAL A 1 110 ? -13.543 0.503 7.543 1.00 98.12 110 VAL A N 1
ATOM 852 C CA . VAL A 1 110 ? -13.177 0.096 8.905 1.00 98.12 110 VAL A CA 1
ATOM 853 C C . VAL A 1 110 ? -14.440 -0.233 9.682 1.00 98.12 110 VAL A C 1
ATOM 855 O O . VAL A 1 110 ? -15.196 0.655 10.090 1.00 98.12 110 VAL A O 1
ATOM 858 N N . LYS A 1 111 ? -14.670 -1.524 9.934 1.00 93.94 111 LYS A N 1
ATOM 859 C CA . LYS A 1 111 ? -15.884 -2.029 10.597 1.00 93.94 111 LYS A CA 1
ATOM 860 C C . LYS A 1 111 ? -17.166 -1.555 9.884 1.00 93.94 111 LYS A C 1
ATOM 862 O O . LYS A 1 111 ? -17.495 -2.063 8.823 1.00 93.94 111 LYS A O 1
ATOM 867 N N . ARG A 1 112 ? -17.898 -0.593 10.464 1.00 94.50 112 ARG A N 1
ATOM 868 C CA . ARG A 1 112 ? -19.176 -0.053 9.948 1.00 94.50 112 ARG A CA 1
ATOM 869 C C . ARG A 1 112 ? -19.066 1.391 9.444 1.00 94.50 112 ARG A C 1
ATOM 871 O O . ARG A 1 112 ? -20.075 2.084 9.372 1.00 94.50 112 ARG A O 1
ATOM 878 N N . LYS A 1 113 ? -17.855 1.878 9.163 1.00 96.94 113 LYS A N 1
ATOM 879 C CA . LYS A 1 113 ? -17.619 3.247 8.686 1.00 96.94 113 LYS A CA 1
ATOM 880 C C . LYS A 1 113 ? -16.564 3.293 7.587 1.00 96.94 113 LYS A C 1
ATOM 882 O O . LYS A 1 113 ? -15.686 2.435 7.527 1.00 96.94 113 LYS A O 1
ATOM 887 N N . LEU A 1 114 ? -16.638 4.340 6.772 1.00 98.31 114 LEU A N 1
ATOM 888 C CA . LEU A 1 114 ? -15.593 4.717 5.828 1.00 98.31 114 LEU A CA 1
ATOM 889 C C . LEU A 1 114 ? -14.736 5.822 6.447 1.00 98.31 114 LEU A C 1
ATOM 891 O O . LEU A 1 114 ? -15.259 6.785 7.006 1.00 98.31 114 LEU A O 1
ATOM 895 N N . GLN A 1 115 ? -13.422 5.663 6.372 1.00 98.31 115 GLN A N 1
ATOM 896 C CA . GLN A 1 115 ? -12.454 6.691 6.732 1.00 98.31 115 GLN A CA 1
ATOM 897 C C . GLN A 1 115 ? -11.829 7.232 5.453 1.00 98.31 115 GLN A C 1
ATOM 899 O O . GLN A 1 115 ? -11.388 6.456 4.609 1.00 98.31 115 GLN A O 1
ATOM 904 N N . LEU A 1 116 ? -11.807 8.553 5.314 1.00 98.31 116 LEU A N 1
ATOM 905 C CA . LEU A 1 116 ? -11.233 9.234 4.162 1.00 98.31 116 LEU A CA 1
ATOM 906 C C . LEU A 1 116 ? -9.946 9.922 4.591 1.00 98.31 116 LEU A C 1
ATOM 908 O O . LEU A 1 116 ? -9.927 10.615 5.606 1.00 98.31 116 LEU A O 1
ATOM 912 N N . TYR A 1 117 ? -8.907 9.724 3.795 1.00 98.12 117 TYR A N 1
ATOM 913 C CA . TYR A 1 117 ? -7.585 10.280 3.998 1.00 98.12 117 TYR A CA 1
ATOM 914 C C . TYR A 1 117 ? -7.099 10.954 2.724 1.00 98.12 117 TYR A C 1
ATOM 916 O O . TYR A 1 117 ? -7.478 10.571 1.614 1.00 98.12 117 TYR A O 1
ATOM 924 N N . TYR A 1 118 ? -6.192 11.910 2.874 1.00 96.12 118 TYR A N 1
ATOM 925 C CA . TYR A 1 118 ? -5.451 12.482 1.754 1.00 96.12 118 TYR A CA 1
ATOM 926 C C . TYR A 1 118 ? -3.950 12.443 2.026 1.00 96.12 118 TYR A C 1
ATOM 928 O O . TYR A 1 118 ? -3.500 12.522 3.171 1.00 96.12 118 TYR A O 1
ATOM 936 N N . TRP A 1 119 ? -3.157 12.298 0.968 1.00 95.50 119 TRP A N 1
ATOM 937 C CA . TRP A 1 119 ? -1.705 12.295 1.085 1.00 95.50 119 TRP A CA 1
ATOM 938 C C . TRP A 1 119 ? -1.165 13.708 1.292 1.00 95.50 119 TRP A C 1
ATOM 940 O O . TRP A 1 119 ? -1.430 14.618 0.504 1.00 95.50 119 TRP A O 1
ATOM 950 N N . LYS A 1 120 ? -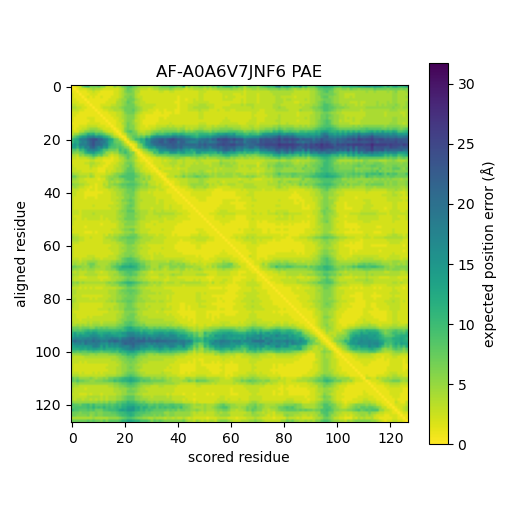0.349 13.888 2.332 1.00 93.00 120 LYS A N 1
ATOM 951 C CA . LYS A 1 120 ? 0.346 15.142 2.617 1.00 93.00 120 LYS A CA 1
ATOM 952 C C . LYS A 1 120 ? 1.834 14.999 2.320 1.00 93.00 120 LYS A C 1
ATOM 954 O O . LYS A 1 120 ? 2.602 14.548 3.169 1.00 93.00 120 LYS A O 1
ATOM 959 N N . ALA A 1 121 ? 2.247 15.470 1.142 1.00 85.12 121 ALA A N 1
ATOM 960 C CA . ALA A 1 121 ? 3.625 15.366 0.649 1.00 85.12 121 ALA A CA 1
ATOM 961 C C . ALA A 1 121 ? 4.679 15.927 1.622 1.00 85.12 121 ALA A C 1
ATOM 963 O O . ALA A 1 121 ? 5.717 15.315 1.823 1.00 85.12 121 ALA A O 1
ATOM 964 N N . LYS A 1 122 ? 4.392 17.041 2.313 1.00 86.12 122 LYS A N 1
ATOM 965 C CA . LYS A 1 122 ? 5.325 17.639 3.290 1.00 86.12 122 LYS A CA 1
ATOM 966 C C . LYS A 1 122 ? 5.697 16.691 4.442 1.00 86.12 122 LYS A C 1
ATOM 968 O O . LYS A 1 122 ? 6.748 16.849 5.050 1.00 86.12 122 LYS A O 1
ATOM 973 N N . ASN A 1 123 ? 4.817 15.750 4.771 1.00 86.88 123 ASN A N 1
ATOM 974 C CA . ASN A 1 123 ? 4.951 14.864 5.922 1.00 86.88 123 ASN A CA 1
ATOM 975 C C . ASN A 1 123 ? 5.091 13.387 5.518 1.00 86.88 123 ASN A C 1
ATOM 977 O O . ASN A 1 123 ? 5.173 12.548 6.407 1.00 86.88 123 ASN A O 1
ATOM 981 N N . ASN A 1 124 ? 5.070 13.072 4.216 1.00 87.56 124 ASN A N 1
ATOM 982 C CA . ASN A 1 124 ? 5.041 11.707 3.681 1.00 87.56 124 ASN A CA 1
ATOM 983 C C . ASN A 1 124 ? 4.043 10.786 4.408 1.00 87.56 124 ASN A C 1
ATOM 985 O O . ASN A 1 124 ? 4.370 9.667 4.808 1.00 87.56 124 ASN A O 1
ATOM 989 N N . GLN A 1 125 ? 2.818 11.281 4.618 1.00 92.81 125 GLN A N 1
ATOM 990 C CA . GLN A 1 125 ? 1.785 10.542 5.340 1.00 92.81 125 GLN A CA 1
ATOM 991 C C . GLN A 1 125 ? 0.368 10.861 4.873 1.00 92.81 125 GLN A C 1
ATOM 993 O O . GLN A 1 125 ? 0.083 11.969 4.414 1.00 92.81 125 GLN A O 1
ATOM 998 N N . PHE A 1 126 ? -0.529 9.900 5.083 1.00 94.81 126 PHE A N 1
ATOM 999 C CA . PHE A 1 126 ? -1.971 10.104 5.004 1.00 94.81 126 PHE A CA 1
ATOM 1000 C C . PHE A 1 126 ? -2.495 10.796 6.269 1.00 94.81 126 PHE A C 1
ATOM 1002 O O . PHE A 1 126 ? -2.099 10.436 7.381 1.00 94.81 126 PHE A O 1
ATOM 1009 N N . MET A 1 127 ? -3.383 11.778 6.091 1.00 89.38 127 MET A N 1
ATOM 1010 C CA . MET A 1 127 ? -4.059 12.519 7.167 1.00 89.38 127 MET A CA 1
ATOM 1011 C C . MET A 1 127 ? -5.571 12.418 7.066 1.00 89.38 127 MET A C 1
ATOM 1013 O O . MET A 1 127 ? -6.068 12.386 5.918 1.00 89.38 127 MET A O 1
#